Protein AF-A0A3D9XPJ2-F1 (afdb_monomer_lite)

Structure (mmCIF, N/CA/C/O backbone):
data_AF-A0A3D9XPJ2-F1
#
_entry.id   AF-A0A3D9XPJ2-F1
#
loop_
_atom_site.group_PDB
_atom_site.id
_atom_site.type_symbol
_atom_site.label_atom_id
_atom_site.label_alt_id
_atom_site.label_comp_id
_atom_site.label_asym_id
_atom_site.label_entity_id
_atom_site.label_seq_id
_atom_site.pdbx_PDB_ins_code
_atom_site.Cartn_x
_atom_site.Cartn_y
_atom_site.Cartn_z
_atom_site.occupancy
_atom_site.B_iso_or_equiv
_atom_site.auth_seq_id
_atom_site.auth_comp_id
_atom_site.auth_asym_id
_atom_site.auth_atom_id
_atom_site.pdbx_PDB_model_num
ATOM 1 N N . MET A 1 1 ? -8.952 -11.329 -4.737 1.00 60.44 1 MET A N 1
ATOM 2 C CA . MET A 1 1 ? -7.648 -11.001 -4.124 1.00 60.44 1 MET A CA 1
ATOM 3 C C . MET A 1 1 ? -7.897 -9.839 -3.181 1.00 60.44 1 MET A C 1
ATOM 5 O O . MET A 1 1 ? -8.463 -8.851 -3.635 1.00 60.44 1 MET A O 1
ATOM 9 N N . ASP A 1 2 ? -7.603 -9.985 -1.893 1.00 88.50 2 ASP A N 1
ATOM 10 C CA . ASP A 1 2 ? -7.813 -8.914 -0.915 1.00 88.50 2 ASP A CA 1
ATOM 11 C C . ASP A 1 2 ? -6.683 -7.879 -1.042 1.00 88.50 2 ASP A C 1
ATOM 13 O O . ASP A 1 2 ? -5.520 -8.176 -0.775 1.00 88.50 2 ASP A O 1
ATOM 17 N N . ALA A 1 3 ? -7.023 -6.673 -1.505 1.00 92.12 3 ALA A N 1
ATOM 18 C CA . ALA A 1 3 ? -6.059 -5.597 -1.722 1.00 92.12 3 ALA A CA 1
ATOM 19 C C . ALA A 1 3 ? -5.520 -5.000 -0.410 1.00 92.12 3 ALA A C 1
ATOM 21 O O . ALA A 1 3 ? -4.512 -4.291 -0.442 1.00 92.12 3 ALA A O 1
ATOM 22 N N . LEU A 1 4 ? -6.164 -5.271 0.730 1.00 94.56 4 LEU A N 1
ATOM 23 C CA . LEU A 1 4 ? -5.721 -4.799 2.038 1.00 94.56 4 LEU A CA 1
ATOM 24 C C . LEU A 1 4 ? -4.824 -5.813 2.753 1.00 94.56 4 LEU A C 1
ATOM 26 O O . LEU A 1 4 ? -4.016 -5.408 3.585 1.00 94.56 4 LEU A O 1
ATOM 30 N N . ALA A 1 5 ? -4.877 -7.094 2.375 1.00 95.00 5 ALA A N 1
ATOM 31 C CA . ALA A 1 5 ? -4.075 -8.161 2.978 1.00 95.00 5 ALA A CA 1
ATOM 32 C C . ALA A 1 5 ? -2.574 -7.832 3.138 1.00 95.00 5 ALA A C 1
ATOM 34 O O . ALA A 1 5 ? -2.031 -8.129 4.202 1.00 95.00 5 ALA A O 1
ATOM 35 N N . PRO A 1 6 ? -1.885 -7.168 2.180 1.00 95.94 6 PRO A N 1
ATOM 36 C CA . PRO A 1 6 ? -0.476 -6.807 2.354 1.00 95.94 6 PRO A CA 1
ATOM 37 C C . PRO A 1 6 ? -0.193 -5.933 3.583 1.00 95.94 6 PRO A C 1
ATOM 39 O O . PRO A 1 6 ? 0.897 -6.033 4.154 1.00 95.94 6 PRO A O 1
ATOM 42 N N . PHE A 1 7 ? -1.159 -5.105 4.000 1.00 95.31 7 PHE A N 1
ATOM 43 C CA . PHE A 1 7 ? -1.044 -4.240 5.173 1.00 95.31 7 PHE A CA 1
ATOM 44 C C . PHE A 1 7 ? -1.171 -4.989 6.496 1.00 95.31 7 PHE A C 1
ATOM 46 O O . PHE A 1 7 ? -0.833 -4.414 7.520 1.00 95.31 7 PHE A O 1
ATOM 53 N N . TYR A 1 8 ? -1.615 -6.244 6.514 1.00 94.44 8 TYR A N 1
ATOM 54 C CA . TYR A 1 8 ? -1.777 -6.987 7.758 1.00 94.44 8 TYR A CA 1
ATOM 55 C C . TYR A 1 8 ? -0.575 -7.894 8.021 1.00 94.44 8 TYR A C 1
ATOM 57 O O . TYR A 1 8 ? -0.139 -8.668 7.169 1.00 94.44 8 TYR A O 1
ATOM 65 N N . ARG A 1 9 ? -0.032 -7.819 9.237 1.00 91.75 9 ARG A N 1
ATOM 66 C CA . ARG A 1 9 ? 0.978 -8.750 9.748 1.00 91.75 9 ARG A CA 1
ATOM 67 C C . ARG A 1 9 ? 0.496 -9.274 11.092 1.00 91.75 9 ARG A C 1
ATOM 69 O O . ARG A 1 9 ? 0.306 -8.490 12.011 1.00 91.75 9 ARG A O 1
ATOM 76 N N . GLN A 1 10 ? 0.301 -10.591 11.196 1.00 89.62 10 GLN A N 1
ATOM 77 C CA . GLN A 1 10 ? -0.200 -11.246 12.418 1.00 89.62 10 GLN A CA 1
ATOM 78 C C . GLN A 1 10 ? -1.526 -10.645 12.939 1.00 89.62 10 GLN A C 1
ATOM 80 O O . GLN A 1 10 ? -1.744 -10.566 14.139 1.00 89.62 10 GLN A O 1
ATOM 85 N N . GLY A 1 11 ? -2.406 -10.208 12.031 1.00 86.00 11 GLY A N 1
ATOM 86 C CA . GLY A 1 11 ? -3.707 -9.620 12.377 1.00 86.00 11 GLY A CA 1
ATOM 87 C C . GLY A 1 11 ? -3.696 -8.109 12.624 1.00 86.00 11 GLY A C 1
ATOM 88 O O . GLY A 1 11 ? -4.764 -7.512 12.653 1.00 86.00 11 GLY A O 1
ATOM 89 N N . SER A 1 12 ? -2.526 -7.470 12.706 1.00 88.38 12 SER A N 1
ATOM 90 C CA . SER A 1 12 ? -2.424 -6.018 12.900 1.00 88.38 12 SER A CA 1
ATOM 91 C C . SER A 1 12 ? -2.130 -5.293 11.592 1.00 88.38 12 SER A C 1
ATOM 93 O O . SER A 1 12 ? -1.242 -5.706 10.837 1.00 88.38 12 SER A O 1
ATOM 95 N N . ALA A 1 13 ? -2.842 -4.193 11.340 1.00 92.25 13 ALA A N 1
ATOM 96 C CA . ALA A 1 13 ? -2.537 -3.291 10.237 1.00 92.25 13 ALA A CA 1
ATOM 97 C C . ALA A 1 13 ? -1.203 -2.572 10.497 1.00 92.25 13 ALA A C 1
ATOM 99 O O . ALA A 1 13 ? -0.975 -2.018 11.571 1.00 92.25 13 ALA A O 1
ATOM 100 N N . ILE A 1 14 ? -0.319 -2.569 9.503 1.00 94.50 14 ILE A N 1
ATOM 101 C CA . ILE A 1 14 ? 0.970 -1.885 9.547 1.00 94.50 14 ILE A CA 1
ATOM 102 C C . ILE A 1 14 ? 1.107 -0.909 8.372 1.00 94.50 14 ILE A C 1
ATOM 104 O O . ILE A 1 14 ? 0.631 -1.196 7.269 1.00 94.50 14 ILE A O 1
ATOM 108 N N . PRO A 1 15 ? 1.767 0.243 8.572 1.00 95.00 15 PRO A N 1
ATOM 109 C CA . PRO A 1 15 ? 2.067 1.159 7.485 1.00 95.00 15 PRO A CA 1
ATOM 110 C C . PRO A 1 15 ? 3.124 0.565 6.548 1.00 95.00 15 PRO A C 1
ATOM 112 O O . PRO A 1 15 ? 4.091 -0.045 7.000 1.00 95.00 15 PRO A O 1
ATOM 115 N N . LEU A 1 16 ? 2.954 0.771 5.244 1.00 96.69 16 LEU A N 1
ATOM 116 C CA . LEU A 1 16 ? 3.857 0.283 4.201 1.00 96.69 16 LEU A CA 1
ATOM 117 C C . LEU A 1 16 ? 4.191 1.375 3.193 1.00 96.69 16 LEU A C 1
ATOM 119 O O . LEU A 1 16 ? 3.336 2.188 2.839 1.00 96.69 16 LEU A O 1
ATOM 123 N N . THR A 1 17 ? 5.406 1.346 2.650 1.00 97.75 17 THR A N 1
ATOM 124 C CA . THR A 1 17 ? 5.699 2.094 1.424 1.00 97.75 17 THR A CA 1
ATOM 125 C C . THR A 1 17 ? 5.061 1.412 0.209 1.00 97.75 17 THR A C 1
ATOM 127 O O . THR A 1 17 ? 4.675 0.240 0.248 1.00 97.75 17 THR A O 1
ATOM 130 N N . ALA A 1 18 ? 4.988 2.121 -0.922 1.00 97.44 18 ALA A N 1
ATOM 131 C CA . ALA A 1 18 ? 4.537 1.515 -2.178 1.00 97.44 18 ALA A CA 1
ATOM 132 C C . ALA A 1 18 ? 5.434 0.347 -2.631 1.00 97.44 18 ALA A C 1
ATOM 134 O O . ALA A 1 18 ? 4.942 -0.596 -3.248 1.00 97.44 18 ALA A O 1
ATOM 135 N N . THR A 1 19 ? 6.728 0.401 -2.307 1.00 97.88 19 THR A N 1
ATOM 136 C CA . THR A 1 19 ? 7.690 -0.667 -2.599 1.00 97.88 19 THR A CA 1
ATOM 137 C C . THR A 1 19 ? 7.426 -1.895 -1.734 1.00 97.88 19 THR A C 1
ATOM 139 O O . THR A 1 19 ? 7.343 -3.001 -2.262 1.00 97.88 19 THR A O 1
ATOM 142 N N . ASP A 1 20 ? 7.210 -1.716 -0.428 1.00 97.56 20 ASP A N 1
ATOM 143 C CA . ASP A 1 20 ? 6.904 -2.837 0.470 1.00 97.56 20 ASP A CA 1
ATOM 144 C C . ASP A 1 20 ? 5.591 -3.520 0.089 1.00 97.56 20 ASP A C 1
ATOM 146 O O . ASP A 1 20 ? 5.505 -4.748 0.062 1.00 97.56 20 ASP A O 1
ATOM 150 N N . TYR A 1 21 ? 4.575 -2.720 -0.251 1.00 97.38 21 TYR A N 1
ATOM 151 C CA . TYR A 1 21 ? 3.298 -3.226 -0.739 1.00 97.38 21 TYR A CA 1
ATOM 152 C C . TYR A 1 21 ? 3.479 -4.043 -2.024 1.00 97.38 21 TYR A C 1
ATOM 154 O O . TYR A 1 21 ? 2.958 -5.152 -2.117 1.00 97.38 21 TYR A O 1
ATOM 162 N N . ALA A 1 22 ? 4.240 -3.524 -2.995 1.00 97.88 22 ALA A N 1
ATOM 163 C CA . ALA A 1 22 ? 4.517 -4.210 -4.257 1.00 97.88 22 ALA A CA 1
ATOM 164 C C . ALA A 1 22 ? 5.169 -5.582 -4.024 1.00 97.88 22 ALA A C 1
ATOM 166 O O . ALA A 1 22 ? 4.699 -6.587 -4.558 1.00 97.88 22 ALA A O 1
ATOM 167 N N . ASN A 1 23 ? 6.183 -5.627 -3.154 1.00 97.44 23 ASN A N 1
ATOM 168 C CA . ASN A 1 23 ? 6.892 -6.854 -2.800 1.00 97.44 23 ASN A CA 1
ATOM 169 C C . ASN A 1 23 ? 5.965 -7.882 -2.139 1.00 97.44 23 ASN A C 1
ATOM 171 O O . ASN A 1 23 ? 5.973 -9.051 -2.513 1.00 97.44 23 ASN A O 1
ATOM 175 N N . ARG A 1 24 ? 5.132 -7.454 -1.183 1.00 96.06 24 ARG A N 1
ATOM 176 C CA . ARG A 1 24 ? 4.195 -8.350 -0.483 1.00 96.06 24 ARG A CA 1
ATOM 177 C C . ARG A 1 24 ? 3.065 -8.848 -1.368 1.00 96.06 24 ARG A C 1
ATOM 179 O O . ARG A 1 24 ? 2.635 -9.986 -1.224 1.00 96.06 24 ARG A O 1
ATOM 186 N N . ALA A 1 25 ? 2.571 -7.995 -2.256 1.00 95.56 25 ALA A N 1
ATOM 187 C CA .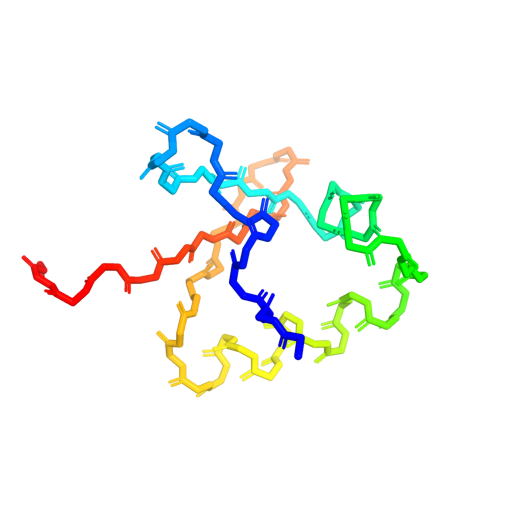 ALA A 1 25 ? 1.469 -8.324 -3.146 1.00 95.56 25 ALA A CA 1
ATOM 188 C C . ALA A 1 25 ? 1.925 -9.054 -4.424 1.00 95.56 25 ALA A C 1
ATOM 190 O O . ALA A 1 25 ? 1.080 -9.416 -5.240 1.00 95.56 25 ALA A O 1
ATOM 191 N N . GLY A 1 26 ? 3.236 -9.255 -4.617 1.00 96.56 26 GLY A N 1
ATOM 192 C CA . GLY A 1 26 ? 3.787 -9.921 -5.797 1.00 96.56 26 GLY A CA 1
ATOM 193 C C . GLY A 1 26 ? 3.508 -9.165 -7.099 1.00 96.56 26 GLY A C 1
ATOM 194 O O . GLY A 1 26 ? 3.206 -9.785 -8.116 1.00 96.56 26 GLY A O 1
ATOM 195 N N . MET A 1 27 ? 3.563 -7.828 -7.072 1.00 96.62 27 MET A N 1
ATOM 196 C CA . MET A 1 27 ? 3.286 -6.971 -8.233 1.00 96.62 27 MET A CA 1
ATOM 197 C C . MET A 1 27 ? 4.384 -5.931 -8.464 1.00 96.62 27 MET A C 1
ATOM 199 O O . MET A 1 27 ? 5.230 -5.685 -7.610 1.00 96.62 27 MET A O 1
ATOM 203 N N . THR A 1 28 ? 4.362 -5.278 -9.624 1.00 98.06 28 THR A N 1
ATOM 204 C CA . THR A 1 28 ? 5.328 -4.215 -9.938 1.00 98.06 28 THR A CA 1
ATOM 205 C C . THR A 1 28 ? 5.034 -2.923 -9.167 1.00 98.06 28 THR A C 1
ATOM 207 O O . THR A 1 28 ? 3.888 -2.620 -8.822 1.00 98.06 28 THR A O 1
ATOM 210 N N . LEU A 1 29 ? 6.062 -2.094 -8.957 1.00 97.81 29 LEU A N 1
ATOM 211 C CA . LEU A 1 29 ? 5.910 -0.797 -8.288 1.00 97.81 29 LEU A CA 1
ATOM 212 C C . LEU A 1 29 ? 4.892 0.145 -8.979 1.00 97.81 29 LEU A C 1
ATOM 214 O O . LEU A 1 29 ? 4.104 0.771 -8.266 1.00 97.81 29 LEU A O 1
ATOM 218 N N . PRO A 1 30 ? 4.835 0.269 -10.325 1.00 98.19 30 PRO A N 1
ATOM 219 C CA . PRO A 1 30 ? 3.797 1.064 -10.987 1.00 98.19 30 PRO A CA 1
ATOM 220 C C . PRO A 1 30 ? 2.373 0.556 -10.720 1.00 98.19 30 PRO A C 1
ATOM 222 O O . PRO A 1 30 ? 1.477 1.364 -10.466 1.00 98.19 30 PRO A O 1
ATOM 225 N N . GLN A 1 31 ? 2.164 -0.767 -10.718 1.00 97.62 31 GLN A N 1
ATOM 226 C CA . GLN A 1 31 ? 0.866 -1.370 -10.391 1.00 97.62 31 GLN A CA 1
ATOM 227 C C . GLN A 1 31 ? 0.470 -1.071 -8.942 1.00 97.62 31 GLN A C 1
ATOM 229 O O . GLN A 1 31 ? -0.647 -0.609 -8.703 1.00 97.62 31 GLN A O 1
ATOM 234 N N . ALA A 1 32 ? 1.401 -1.241 -7.998 1.00 97.44 32 ALA A N 1
ATOM 235 C CA . ALA A 1 32 ? 1.178 -0.923 -6.591 1.00 97.44 32 ALA A CA 1
ATOM 236 C C . ALA A 1 32 ? 0.811 0.553 -6.396 1.00 97.44 32 ALA A C 1
ATOM 238 O O . ALA A 1 32 ? -0.185 0.854 -5.748 1.00 97.44 32 ALA A O 1
ATOM 239 N N . LYS A 1 33 ? 1.540 1.489 -7.019 1.00 97.19 33 LYS A N 1
ATOM 240 C CA . LYS A 1 33 ? 1.215 2.927 -6.965 1.00 97.19 33 LYS A CA 1
ATOM 241 C C . LYS A 1 33 ? -0.189 3.222 -7.498 1.00 97.19 33 LYS A C 1
ATOM 243 O O . LYS A 1 33 ? -0.936 3.970 -6.868 1.00 97.19 33 LYS A O 1
ATOM 248 N N . GLY A 1 34 ? -0.560 2.627 -8.633 1.00 97.69 34 GLY A N 1
ATOM 249 C CA . GLY A 1 34 ? -1.894 2.782 -9.216 1.00 97.69 34 GLY A CA 1
ATOM 250 C C . GLY A 1 34 ? -3.002 2.251 -8.303 1.00 97.69 34 GLY A C 1
ATOM 251 O O . GLY A 1 34 ? -4.022 2.919 -8.119 1.00 97.69 34 GLY A O 1
ATOM 252 N N . LEU A 1 35 ? -2.790 1.081 -7.698 1.00 96.81 35 LEU A N 1
ATOM 253 C CA . LEU A 1 35 ? -3.730 0.467 -6.763 1.00 96.81 35 LEU A CA 1
ATOM 254 C C . LEU A 1 35 ? -3.848 1.272 -5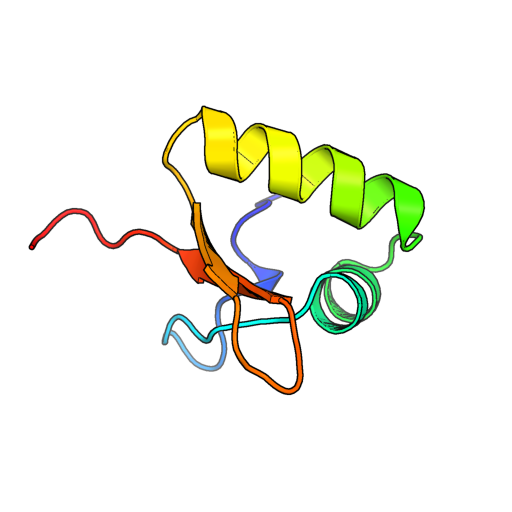.464 1.00 96.81 35 LEU A C 1
ATOM 256 O O . LEU A 1 35 ? -4.955 1.636 -5.080 1.00 96.81 35 LEU A O 1
ATOM 260 N N . LEU A 1 36 ? -2.729 1.635 -4.840 1.00 97.00 36 LEU A N 1
ATOM 261 C CA . LEU A 1 36 ? -2.688 2.454 -3.625 1.00 97.00 36 LEU A CA 1
ATOM 262 C C . LEU A 1 36 ? -3.355 3.818 -3.829 1.00 97.00 36 LEU A C 1
ATOM 264 O O . LEU A 1 36 ? -4.080 4.281 -2.954 1.00 97.00 36 LEU A O 1
ATOM 268 N N . ALA A 1 37 ? -3.193 4.439 -5.001 1.00 97.00 37 ALA A N 1
ATOM 269 C CA . ALA A 1 37 ? -3.899 5.674 -5.333 1.00 97.00 37 ALA A CA 1
ATOM 270 C C . ALA A 1 37 ? -5.425 5.477 -5.411 1.00 97.00 37 ALA A C 1
ATOM 272 O O . ALA A 1 37 ? -6.176 6.357 -4.992 1.00 97.00 37 ALA A O 1
ATOM 273 N N . ARG A 1 38 ? -5.901 4.334 -5.929 1.00 96.94 38 ARG A N 1
ATOM 274 C CA . ARG A 1 38 ? -7.336 3.989 -5.933 1.00 96.94 38 ARG A CA 1
ATOM 275 C C . ARG A 1 38 ? -7.846 3.729 -4.517 1.00 96.94 38 ARG A C 1
ATOM 277 O O . ARG A 1 38 ? -8.869 4.297 -4.150 1.00 96.94 38 ARG A O 1
ATOM 284 N N . LEU A 1 39 ? -7.109 2.953 -3.720 1.00 95.56 39 LEU A N 1
ATOM 285 C CA . LEU A 1 39 ? -7.450 2.669 -2.324 1.00 95.56 39 LEU A CA 1
ATOM 286 C C . LEU A 1 39 ? -7.518 3.960 -1.497 1.00 95.56 39 LEU A C 1
ATOM 288 O O . LEU A 1 39 ? -8.483 4.169 -0.766 1.00 95.56 39 LEU A O 1
ATOM 292 N N . HIS A 1 40 ? -6.560 4.871 -1.685 1.00 95.69 40 HIS A N 1
ATOM 293 C CA . HIS A 1 40 ? -6.556 6.173 -1.025 1.00 95.69 40 HIS A CA 1
ATOM 294 C C . HIS A 1 40 ? -7.776 7.016 -1.413 1.00 95.69 40 HIS A C 1
ATOM 296 O O . HIS A 1 40 ? -8.455 7.558 -0.547 1.00 95.69 40 HIS A O 1
ATOM 302 N N . ARG A 1 41 ? -8.110 7.082 -2.711 1.00 95.69 41 ARG A N 1
ATOM 303 C CA . ARG A 1 41 ? -9.311 7.796 -3.183 1.00 95.69 41 ARG A CA 1
ATOM 304 C C . ARG A 1 41 ? -10.614 7.192 -2.662 1.00 95.69 41 ARG A C 1
ATOM 306 O O . ARG A 1 41 ? -11.555 7.936 -2.432 1.00 95.69 41 ARG A O 1
ATOM 313 N N . SER A 1 42 ? -10.670 5.874 -2.472 1.00 94.44 42 SER A N 1
ATOM 314 C CA . SER A 1 42 ? -11.833 5.201 -1.873 1.00 94.44 42 SER A CA 1
ATOM 315 C C . SER A 1 42 ? -11.934 5.374 -0.353 1.00 94.44 42 SER A C 1
ATOM 317 O O . SER A 1 42 ? -12.926 4.968 0.237 1.00 94.44 42 SER A O 1
ATOM 319 N N . GLY A 1 43 ? -10.906 5.937 0.291 1.00 94.12 43 GLY A N 1
ATOM 320 C CA . GLY A 1 43 ? -10.833 6.078 1.744 1.00 94.12 43 GLY A CA 1
ATOM 321 C C . GLY A 1 43 ? -10.398 4.816 2.495 1.00 94.12 43 GLY A C 1
ATOM 322 O O . GLY A 1 43 ? -10.254 4.882 3.710 1.00 94.12 43 GLY A O 1
ATOM 323 N N . ALA A 1 44 ? -10.135 3.700 1.806 1.00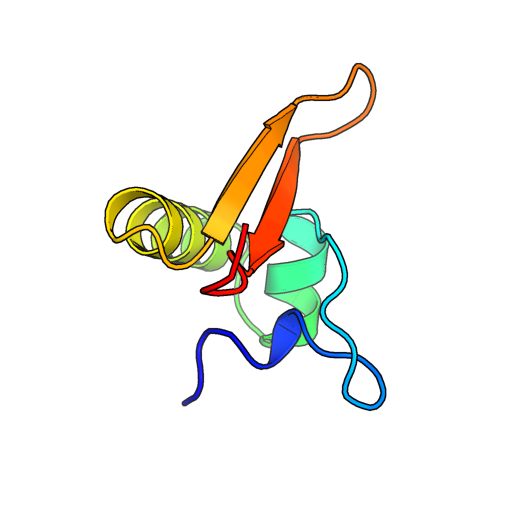 93.50 44 ALA A N 1
ATOM 324 C CA . ALA A 1 44 ? -9.704 2.441 2.421 1.00 93.50 44 ALA A CA 1
ATOM 325 C C . ALA A 1 44 ? -8.302 2.519 3.054 1.00 93.50 44 ALA A C 1
ATOM 327 O O . ALA A 1 44 ? -8.007 1.814 4.017 1.00 93.50 44 ALA A O 1
ATOM 328 N N . VAL A 1 45 ? -7.432 3.382 2.521 1.00 95.50 45 VAL A N 1
ATOM 329 C CA . VAL A 1 45 ? -6.105 3.648 3.093 1.00 95.50 45 VAL A CA 1
ATOM 330 C C . VAL A 1 45 ? -5.862 5.145 3.218 1.00 95.50 45 VAL A C 1
ATOM 332 O O . VAL A 1 45 ? -6.332 5.936 2.402 1.00 95.50 45 VAL A O 1
ATOM 335 N N . GLN A 1 46 ? -5.076 5.536 4.211 1.00 95.56 46 GLN A N 1
ATOM 336 C CA . GLN A 1 46 ? -4.528 6.881 4.332 1.00 95.56 46 GLN A CA 1
ATOM 337 C C . GLN A 1 46 ? -3.104 6.933 3.783 1.00 95.56 46 GLN A C 1
ATOM 339 O O . GLN A 1 46 ? -2.387 5.934 3.795 1.00 95.56 46 GLN A O 1
ATOM 344 N N . ARG A 1 47 ? -2.700 8.108 3.295 1.00 95.06 47 ARG A N 1
ATOM 345 C CA . ARG A 1 47 ? -1.345 8.387 2.814 1.00 95.06 47 ARG A CA 1
ATOM 346 C C . ARG A 1 47 ? -0.688 9.390 3.755 1.00 95.06 47 ARG A C 1
ATOM 348 O O . ARG A 1 47 ? -1.170 10.510 3.878 1.00 95.06 47 ARG A O 1
ATOM 355 N N . GLN A 1 48 ? 0.437 9.013 4.350 1.00 94.62 48 GLN A N 1
ATOM 356 C CA . GLN A 1 48 ? 1.246 9.875 5.206 1.00 94.62 48 GLN A CA 1
ATOM 357 C C . GLN A 1 48 ? 2.603 10.119 4.550 1.00 94.62 48 GLN A C 1
ATOM 359 O O . GLN A 1 48 ? 3.274 9.185 4.115 1.00 94.62 48 GLN A O 1
ATOM 364 N N . GLN A 1 49 ? 3.009 11.382 4.464 1.00 94.38 49 GLN A N 1
ATOM 365 C CA . GLN A 1 49 ? 4.329 11.761 3.975 1.00 94.38 49 GLN A CA 1
ATOM 366 C C . GLN A 1 49 ? 5.214 12.116 5.168 1.00 94.38 49 GLN A C 1
ATOM 368 O O . GLN A 1 49 ? 4.877 13.011 5.938 1.00 94.38 49 GLN A O 1
ATOM 373 N N . THR A 1 50 ? 6.319 11.394 5.328 1.00 90.06 50 THR A N 1
ATOM 374 C CA . THR A 1 50 ? 7.378 11.712 6.290 1.00 90.06 50 THR A CA 1
ATOM 375 C C . THR A 1 50 ? 8.552 12.363 5.554 1.00 90.06 50 THR A C 1
ATOM 377 O O . THR A 1 50 ? 8.547 12.459 4.324 1.00 90.06 50 THR A O 1
ATOM 380 N N . HIS A 1 51 ? 9.568 12.818 6.292 1.00 90.44 51 HIS A N 1
ATOM 381 C CA . HIS A 1 51 ? 10.811 13.305 5.681 1.00 90.44 51 HIS A CA 1
ATOM 382 C C . HIS A 1 51 ? 11.567 12.206 4.913 1.00 90.44 51 HIS A C 1
ATOM 384 O O . HIS A 1 51 ? 12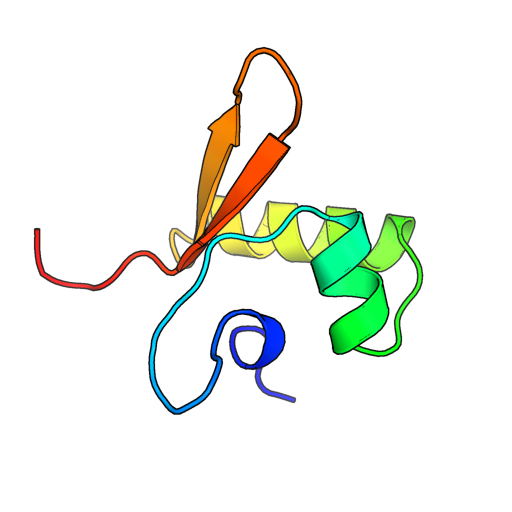.337 12.519 4.012 1.00 90.44 51 HIS A O 1
ATOM 390 N N . GLU A 1 52 ? 11.331 10.934 5.243 1.00 89.81 52 GLU A N 1
ATOM 391 C CA . GLU A 1 52 ? 12.073 9.793 4.696 1.00 89.81 52 GLU A CA 1
ATOM 392 C C . GLU A 1 52 ? 11.291 9.030 3.618 1.00 89.81 52 GLU A C 1
ATOM 394 O O . GLU A 1 52 ? 11.880 8.535 2.658 1.00 89.81 52 GLU A O 1
ATOM 399 N N . ALA A 1 53 ? 9.964 8.915 3.750 1.00 92.31 53 ALA A N 1
ATOM 400 C CA . ALA A 1 53 ? 9.158 8.066 2.880 1.00 92.31 53 ALA A CA 1
ATOM 401 C C . ALA A 1 53 ? 7.686 8.494 2.789 1.00 92.31 53 ALA A C 1
ATOM 403 O O . ALA A 1 53 ? 7.156 9.263 3.590 1.00 92.31 53 ALA A O 1
ATOM 404 N N . VAL A 1 54 ? 6.991 7.927 1.800 1.00 95.56 54 VAL A N 1
ATOM 405 C CA . VAL A 1 54 ? 5.528 7.966 1.713 1.00 95.56 54 VAL A CA 1
ATOM 406 C C . VAL A 1 54 ? 4.988 6.622 2.184 1.00 95.56 54 VAL A C 1
ATOM 408 O O . VAL A 1 54 ? 5.250 5.594 1.555 1.00 95.56 54 VAL A O 1
ATOM 411 N N . LEU A 1 55 ? 4.219 6.655 3.266 1.00 96.88 55 LEU A N 1
ATOM 412 C CA . LEU A 1 55 ? 3.590 5.499 3.885 1.00 96.88 55 LEU A CA 1
ATOM 413 C C . LEU A 1 55 ? 2.095 5.463 3.573 1.00 96.88 55 LEU A C 1
ATOM 415 O O . LEU A 1 55 ? 1.432 6.497 3.462 1.00 96.88 55 LEU A O 1
ATOM 419 N N . PHE A 1 56 ? 1.570 4.251 3.464 1.00 96.94 56 PHE A N 1
ATOM 420 C CA . PHE A 1 56 ? 0.155 3.951 3.336 1.00 96.94 56 PHE A CA 1
ATOM 421 C C . PHE A 1 56 ? -0.257 3.024 4.476 1.00 96.94 56 PHE A C 1
ATOM 423 O O . PHE A 1 56 ? 0.471 2.084 4.785 1.00 96.94 56 PHE A O 1
ATOM 430 N N . SER A 1 57 ? -1.408 3.262 5.094 1.00 95.38 57 SER A N 1
ATOM 431 C CA . SER A 1 57 ? -1.972 2.385 6.128 1.00 95.38 57 SER A CA 1
ATOM 432 C C . SER A 1 57 ? -3.482 2.286 5.980 1.00 95.38 57 SER A C 1
ATOM 434 O O . SER A 1 57 ? -4.112 3.196 5.442 1.00 95.38 57 SER A O 1
ATOM 436 N N . VAL A 1 58 ? -4.066 1.170 6.418 1.00 94.6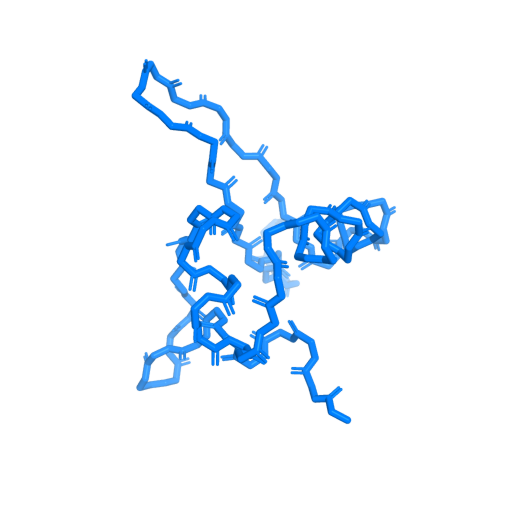9 58 VAL A N 1
ATOM 437 C CA . VAL A 1 58 ? -5.521 0.972 6.392 1.00 94.69 58 VAL A CA 1
ATOM 438 C C . VAL A 1 58 ? -6.185 1.998 7.306 1.00 94.69 58 VAL A C 1
ATOM 440 O O . VAL A 1 58 ? -5.700 2.258 8.407 1.00 94.69 58 VAL A O 1
ATOM 443 N N . LYS A 1 59 ? -7.282 2.599 6.842 1.00 87.38 59 LYS A N 1
ATOM 444 C CA . LYS A 1 59 ? -8.156 3.396 7.702 1.00 87.38 59 LYS A CA 1
ATOM 445 C C . LYS A 1 59 ? -9.052 2.431 8.472 1.00 87.38 59 LYS A C 1
ATOM 447 O O . LYS A 1 59 ? -9.967 1.852 7.895 1.00 87.38 59 LYS A O 1
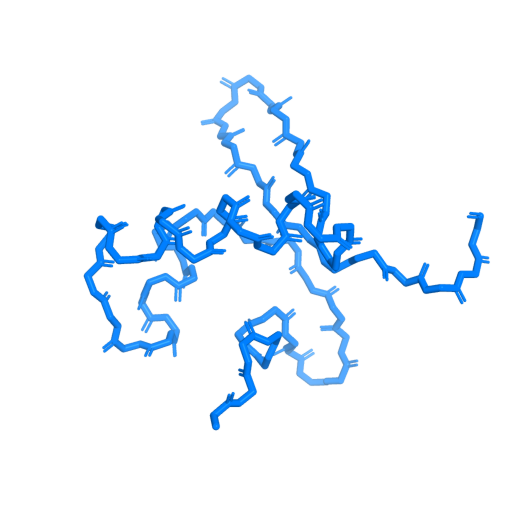ATOM 452 N N . GLU A 1 60 ? -8.771 2.232 9.754 1.00 71.06 60 GLU A N 1
ATOM 453 C CA . GLU A 1 60 ? -9.688 1.513 10.638 1.00 71.06 60 GLU A CA 1
ATOM 454 C C . GLU A 1 60 ? -10.963 2.359 10.787 1.00 71.06 60 GLU A C 1
ATOM 456 O O . GLU A 1 60 ? -10.898 3.557 11.073 1.00 71.06 60 GLU A O 1
ATOM 461 N N . ALA A 1 61 ? -12.131 1.764 10.540 1.00 55.50 61 ALA A N 1
ATOM 462 C CA . ALA A 1 61 ? -13.411 2.429 10.750 1.00 55.50 61 ALA A CA 1
ATOM 463 C C . ALA A 1 61 ? -13.664 2.544 12.263 1.00 55.50 61 ALA A C 1
ATOM 465 O O . ALA A 1 61 ? -14.247 1.642 12.856 1.00 55.50 61 ALA A O 1
ATOM 466 N N . GLY A 1 62 ? -13.177 3.609 12.907 1.00 49.91 62 GLY A N 1
ATOM 467 C CA . GLY A 1 62 ? -13.357 3.756 14.357 1.00 49.91 62 GLY A CA 1
ATOM 468 C C . GLY A 1 62 ? -12.611 4.880 15.081 1.00 49.91 62 GLY A C 1
ATOM 469 O O . GLY A 1 62 ? -12.540 4.816 16.306 1.00 49.91 62 GLY A O 1
ATOM 470 N N . GLN A 1 63 ? -12.072 5.890 14.388 1.00 41.09 63 GLN A N 1
ATOM 471 C CA . GLN A 1 63 ? -11.594 7.135 15.013 1.00 41.09 63 GLN A CA 1
ATOM 472 C C . GLN A 1 63 ? -12.138 8.358 14.283 1.00 41.09 63 GLN A C 1
ATOM 474 O O . GLN A 1 63 ? -12.129 8.340 13.030 1.00 41.09 63 GLN A O 1
#

InterPro domains:
  IPR036388 Winged helix-like DNA-binding domain superfamily [G3DSA:1.10.10.10] (1-53)

pLDDT: mean 91.77, std 11.35, range [41.09, 98.19]

Sequence (63 aa):
MDALAPFYRQGSAIPLTATDYANRAGMTLPQAKGLLARLHRSGAVQRQQTHEAVLFSVKEAGQ

Organism: Paracoccus versutus (NCBI:txid34007)

Radius of gyration: 10.96 Å; chains: 1; bounding box: 26×25×26 Å

Foldseek 3Di:
DDLQVLQDDPRDGHKDALVSSCVSVVHDSVVSVVSLVVCCVVQQWPWDDDPVGIIIIGDDPDD

Secondary structure (DSSP, 8-state):
--SSGGGEETTEE--EEHHHHHHHHT--HHHHHHHHHHHHHTTSEEEEE-SS-EEEEE--TT-